Protein AF-C4L5F9-F1 (afdb_monomer)

Sequence (111 aa):
MKRICDCENMKRITIEADVGADPTWCATCRYNIELNEFTISDQLKRDFYEWVSRFGEWIDWDTDALAKGWEIKVEQHNREGDLLSERLQVALVEAYEIEFTPITYDNFTKS

Organism: Exiguobacterium sp. (strain ATCC BAA-1283 / AT1b) (NCBI:txid360911)

Structure (mmCIF, N/CA/C/O backbone):
data_AF-C4L5F9-F1
#
_entry.id   AF-C4L5F9-F1
#
loop_
_atom_site.group_PDB
_atom_site.id
_atom_site.type_symbol
_atom_site.label_atom_id
_atom_site.label_alt_id
_atom_site.label_comp_id
_atom_site.label_asym_id
_atom_site.label_entity_id
_atom_site.label_seq_id
_atom_site.pdbx_PDB_ins_code
_atom_site.Cartn_x
_atom_site.Cartn_y
_atom_site.Cartn_z
_atom_site.occupancy
_atom_site.B_iso_or_equiv
_atom_site.auth_seq_id
_atom_site.auth_comp_id
_atom_site.auth_asym_id
_atom_site.auth_atom_id
_atom_site.pdbx_PDB_model_num
ATOM 1 N N . MET A 1 1 ? -22.662 -0.128 12.144 1.00 53.62 1 MET A N 1
ATOM 2 C CA . MET A 1 1 ? -21.274 -0.182 11.643 1.00 53.62 1 MET A CA 1
ATOM 3 C C . MET A 1 1 ? -21.352 -0.443 10.150 1.00 53.62 1 MET A C 1
ATOM 5 O O . MET A 1 1 ? -22.007 -1.410 9.775 1.00 53.62 1 MET A O 1
ATOM 9 N N . LYS A 1 2 ? -20.819 0.449 9.309 1.00 61.66 2 LYS A N 1
ATOM 10 C CA . LYS A 1 2 ? -20.751 0.208 7.861 1.00 61.66 2 LYS A CA 1
ATOM 11 C C . LYS A 1 2 ? -19.842 -1.005 7.643 1.00 61.66 2 LYS A C 1
ATOM 13 O O . LYS A 1 2 ? -18.770 -1.061 8.239 1.00 61.66 2 LYS A O 1
ATOM 18 N N . ARG A 1 3 ? -20.292 -2.000 6.876 1.00 74.31 3 ARG A N 1
ATOM 19 C CA . ARG A 1 3 ? -19.410 -3.092 6.448 1.00 74.31 3 ARG A CA 1
ATOM 20 C C . ARG A 1 3 ? -18.562 -2.563 5.298 1.00 74.31 3 ARG A C 1
ATOM 22 O O . ARG A 1 3 ? -19.122 -2.153 4.289 1.00 74.31 3 ARG A O 1
ATOM 29 N N . ILE A 1 4 ? -17.246 -2.536 5.495 1.00 85.38 4 ILE A N 1
ATOM 30 C CA . ILE A 1 4 ? -16.267 -2.132 4.476 1.00 85.38 4 ILE A CA 1
ATOM 31 C C . ILE A 1 4 ? -16.089 -3.258 3.442 1.00 85.38 4 ILE A C 1
ATOM 33 O O . ILE A 1 4 ? -15.952 -2.997 2.256 1.00 85.38 4 ILE A O 1
ATOM 37 N N . CYS A 1 5 ? -16.146 -4.514 3.896 1.00 88.81 5 CYS A N 1
ATOM 38 C CA . CYS A 1 5 ? -16.185 -5.717 3.067 1.00 88.81 5 CYS A CA 1
ATOM 39 C C . CYS A 1 5 ? -17.035 -6.811 3.749 1.00 88.81 5 CYS A C 1
ATOM 41 O O . CYS A 1 5 ? -17.546 -6.611 4.855 1.00 88.81 5 CYS A O 1
ATOM 43 N N . ASP A 1 6 ? -17.153 -7.984 3.120 1.00 87.38 6 ASP A N 1
ATOM 44 C CA . ASP A 1 6 ? -17.952 -9.118 3.621 1.00 87.38 6 ASP A CA 1
ATOM 45 C C . ASP A 1 6 ? -17.277 -9.953 4.725 1.00 87.38 6 ASP A C 1
ATOM 47 O O . ASP A 1 6 ? -17.831 -10.952 5.186 1.00 87.38 6 ASP A O 1
ATOM 51 N N . CYS A 1 7 ? -16.091 -9.555 5.191 1.00 89.62 7 CYS A N 1
ATOM 52 C CA . CYS A 1 7 ? -15.415 -10.244 6.287 1.00 89.62 7 CYS A CA 1
ATOM 53 C C . CYS A 1 7 ? -16.041 -9.864 7.637 1.00 89.62 7 CYS A C 1
ATOM 55 O O . CYS A 1 7 ? -16.087 -8.687 7.993 1.00 89.62 7 CYS A O 1
ATOM 57 N N . GLU A 1 8 ? -16.459 -10.856 8.430 1.00 83.00 8 GLU A N 1
ATOM 58 C CA . GLU A 1 8 ? -17.099 -10.620 9.736 1.00 83.00 8 GLU A CA 1
ATOM 59 C C . GLU A 1 8 ? -16.200 -9.874 10.733 1.00 83.00 8 GLU A C 1
ATOM 61 O O . GLU A 1 8 ? -16.696 -9.094 11.540 1.00 83.00 8 GLU A O 1
ATOM 66 N N . ASN A 1 9 ? -14.883 -10.096 10.673 1.00 81.12 9 ASN A N 1
ATOM 67 C CA . ASN A 1 9 ? -13.900 -9.497 11.576 1.00 81.12 9 ASN A CA 1
ATOM 68 C C . ASN A 1 9 ? -12.634 -9.098 10.811 1.00 81.12 9 ASN A C 1
ATOM 70 O O . ASN 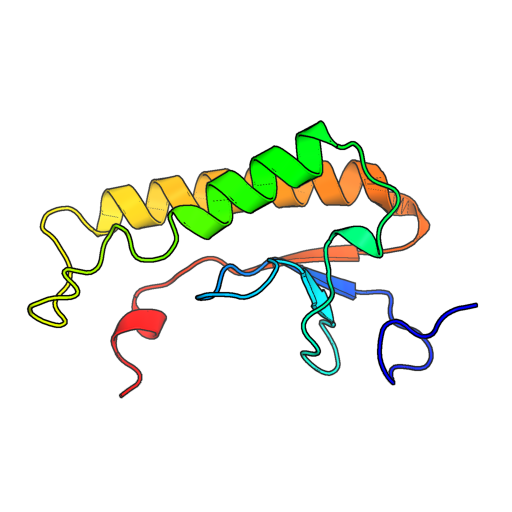A 1 9 ? -11.558 -9.663 11.020 1.00 81.12 9 ASN A O 1
ATOM 74 N N . MET A 1 10 ? -12.761 -8.141 9.891 1.00 88.81 10 MET A N 1
ATOM 75 C CA . MET A 1 10 ? -11.601 -7.587 9.196 1.00 88.81 10 MET A CA 1
ATOM 76 C C . MET A 1 10 ? -10.698 -6.849 10.192 1.00 88.81 10 MET A C 1
ATOM 78 O O . MET A 1 10 ? -11.072 -5.804 10.713 1.00 88.81 10 MET A O 1
ATOM 82 N N . LYS A 1 11 ? -9.512 -7.406 10.447 1.00 93.12 11 LYS A N 1
ATOM 83 C CA . LYS A 1 11 ? -8.480 -6.815 11.319 1.00 93.12 11 LYS A CA 1
ATOM 84 C C . LYS A 1 11 ? -7.143 -6.598 10.624 1.00 93.12 11 LYS A C 1
ATOM 86 O O . LYS A 1 11 ? -6.240 -6.044 11.230 1.00 93.12 11 LYS A O 1
ATOM 91 N N . ARG A 1 12 ? -7.006 -7.063 9.383 1.00 95.81 12 ARG A N 1
ATOM 92 C CA . ARG A 1 12 ? -5.759 -7.002 8.624 1.00 95.81 12 ARG A CA 1
ATOM 93 C C . ARG A 1 12 ? -5.985 -6.296 7.302 1.00 95.81 12 ARG A C 1
ATOM 95 O O . ARG A 1 12 ? -6.934 -6.634 6.585 1.00 95.81 12 ARG A O 1
ATOM 102 N N . ILE A 1 13 ? -5.125 -5.332 7.015 1.00 97.44 13 ILE A N 1
ATOM 103 C CA . ILE A 1 13 ? -5.132 -4.547 5.786 1.00 97.44 13 ILE A CA 1
ATOM 104 C C . ILE A 1 13 ? -3.784 -4.742 5.109 1.00 97.44 13 ILE A C 1
ATOM 106 O O . ILE A 1 13 ? -2.746 -4.519 5.725 1.00 97.44 13 ILE A O 1
ATOM 110 N N . THR A 1 14 ? -3.822 -5.120 3.838 1.00 98.25 14 THR A N 1
ATOM 111 C CA . THR A 1 14 ? -2.645 -5.116 2.977 1.00 98.25 14 THR A CA 1
ATOM 112 C C . THR A 1 14 ? -2.544 -3.761 2.287 1.00 98.25 14 THR A C 1
ATOM 114 O O . THR A 1 14 ? -3.540 -3.269 1.752 1.00 98.25 14 THR A O 1
ATOM 117 N N . ILE A 1 15 ? -1.351 -3.176 2.282 1.00 98.56 15 ILE A N 1
ATOM 118 C CA . ILE A 1 15 ? -1.004 -2.001 1.490 1.00 98.56 15 ILE A CA 1
ATOM 119 C C . ILE A 1 15 ? -0.267 -2.456 0.243 1.00 98.56 15 ILE A C 1
ATOM 121 O O . ILE A 1 15 ? 0.791 -3.075 0.328 1.00 98.56 15 ILE A O 1
ATOM 125 N N . GLU A 1 16 ? -0.852 -2.165 -0.910 1.00 97.81 16 GLU A N 1
ATOM 126 C CA . GLU A 1 16 ? -0.360 -2.584 -2.218 1.00 97.81 16 GLU A CA 1
ATOM 127 C C . GLU A 1 16 ? -0.829 -1.568 -3.258 1.00 97.81 16 GLU A C 1
ATOM 129 O O . GLU A 1 16 ? -2.009 -1.224 -3.301 1.00 97.81 16 GLU A O 1
ATOM 134 N N . ALA A 1 17 ? 0.095 -1.061 -4.070 1.00 96.50 17 ALA A N 1
ATOM 135 C CA . ALA A 1 17 ? -0.251 -0.165 -5.165 1.00 96.50 17 ALA A CA 1
ATOM 136 C C . ALA A 1 17 ? -0.717 -0.973 -6.382 1.00 96.50 17 ALA A C 1
ATOM 138 O O . ALA A 1 17 ? -0.115 -1.991 -6.717 1.00 96.50 17 ALA A O 1
ATOM 139 N N . ASP A 1 18 ? -1.755 -0.479 -7.049 1.00 93.12 18 ASP A N 1
ATOM 140 C CA . ASP A 1 18 ? -2.272 -1.032 -8.297 1.00 93.12 18 ASP A CA 1
ATOM 141 C C . ASP A 1 18 ? -2.848 0.102 -9.159 1.00 93.12 18 ASP A C 1
ATOM 143 O O . ASP A 1 18 ? -3.154 1.198 -8.673 1.00 93.12 18 ASP A O 1
ATOM 147 N N . VAL A 1 19 ? -2.985 -0.145 -10.458 1.00 88.31 19 VAL A N 1
ATOM 148 C CA . VAL A 1 19 ? -3.483 0.830 -11.425 1.00 88.31 19 VAL A CA 1
ATOM 149 C C . VAL A 1 19 ? -4.953 1.137 -11.147 1.00 88.31 19 VAL A C 1
ATOM 151 O O . VAL A 1 19 ? -5.834 0.300 -11.326 1.00 88.31 19 VAL A O 1
ATOM 154 N N . GLY A 1 20 ? -5.231 2.387 -10.770 1.00 87.69 20 GLY A N 1
ATOM 155 C CA . GLY A 1 20 ? -6.598 2.892 -10.612 1.00 87.69 20 GLY A CA 1
ATOM 156 C C . GLY A 1 20 ? -7.323 2.406 -9.355 1.00 87.69 20 GLY A C 1
ATOM 157 O O . GLY A 1 20 ? -8.543 2.547 -9.284 1.00 87.69 20 GLY A O 1
ATOM 158 N N . ALA A 1 21 ? -6.594 1.861 -8.382 1.00 94.12 21 ALA A N 1
ATOM 159 C CA . ALA A 1 21 ? -7.129 1.419 -7.100 1.00 94.12 21 ALA A CA 1
ATOM 160 C C . ALA A 1 21 ? -6.560 2.253 -5.946 1.00 94.12 21 ALA A C 1
ATOM 162 O O . ALA A 1 21 ? -5.442 2.764 -6.025 1.00 94.12 21 ALA A O 1
ATOM 163 N N . ASP A 1 22 ? -7.304 2.345 -4.844 1.00 97.06 22 ASP A N 1
ATOM 164 C CA . ASP A 1 22 ? -6.725 2.820 -3.588 1.00 97.06 22 ASP A CA 1
ATOM 165 C C . ASP A 1 22 ? -5.747 1.766 -3.042 1.00 97.06 22 ASP A C 1
ATOM 167 O O . ASP A 1 22 ? -5.891 0.578 -3.330 1.00 97.06 22 ASP A O 1
ATOM 171 N N . PRO A 1 23 ? -4.746 2.144 -2.233 1.00 97.69 23 PRO A N 1
ATOM 172 C CA . PRO A 1 23 ? -3.694 1.213 -1.844 1.00 97.69 23 PRO A CA 1
ATOM 173 C C . PRO A 1 23 ? -4.116 0.206 -0.773 1.00 97.69 23 PRO A C 1
ATOM 175 O O . PRO A 1 23 ? -3.318 -0.640 -0.386 1.00 97.69 23 PRO A O 1
ATOM 178 N N . THR A 1 24 ? -5.327 0.321 -0.226 1.00 97.81 24 THR A N 1
ATOM 179 C CA . THR A 1 24 ? -5.787 -0.458 0.923 1.00 97.81 24 THR A CA 1
ATOM 180 C C . THR A 1 24 ? -6.631 -1.648 0.497 1.00 97.81 24 THR A C 1
ATOM 182 O O . THR A 1 24 ? -7.673 -1.496 -0.133 1.00 97.81 24 THR A O 1
ATOM 185 N N . TRP A 1 25 ? -6.235 -2.847 0.915 1.00 97.56 25 TRP A N 1
ATOM 186 C CA . TRP A 1 25 ? -6.914 -4.093 0.569 1.00 97.56 25 TRP A CA 1
ATOM 187 C C . TRP A 1 25 ? -7.268 -4.878 1.822 1.00 97.56 25 TRP A C 1
ATOM 189 O O . TRP A 1 25 ? -6.491 -4.954 2.773 1.00 97.56 25 TRP A O 1
ATOM 199 N N . CYS A 1 26 ? -8.425 -5.536 1.823 1.00 96.25 26 CYS A N 1
ATOM 200 C CA . CYS A 1 26 ? -8.704 -6.533 2.849 1.00 96.25 26 CYS A CA 1
ATOM 201 C C . CYS A 1 26 ? -7.732 -7.711 2.689 1.00 96.25 26 CYS A C 1
ATOM 203 O O . CYS A 1 26 ? -7.793 -8.430 1.690 1.00 96.25 26 CYS A O 1
ATOM 205 N N . ALA A 1 27 ? -6.913 -7.984 3.706 1.00 95.56 27 ALA A N 1
ATOM 206 C CA . ALA A 1 27 ? -5.950 -9.090 3.666 1.00 95.56 27 ALA A CA 1
ATOM 207 C C . ALA A 1 27 ? -6.613 -10.485 3.611 1.00 95.56 27 ALA A C 1
ATOM 209 O O . ALA A 1 27 ? -5.944 -11.495 3.419 1.00 95.56 27 ALA A O 1
ATOM 210 N N . THR A 1 28 ? -7.935 -10.571 3.815 1.00 93.88 28 THR A N 1
ATOM 211 C CA . THR A 1 28 ? -8.687 -11.839 3.780 1.00 93.88 28 THR A CA 1
ATOM 212 C C . THR A 1 28 ? -9.380 -12.071 2.440 1.00 93.88 28 THR A C 1
ATOM 214 O O . THR A 1 28 ? -9.176 -13.112 1.826 1.00 93.88 28 THR A O 1
ATOM 217 N N . CYS A 1 29 ? -10.209 -11.127 1.982 1.00 95.00 29 CYS A N 1
ATOM 218 C CA . CYS A 1 29 ? -11.010 -11.302 0.764 1.00 95.00 29 CYS A CA 1
ATOM 219 C C . CYS A 1 29 ? -10.509 -10.502 -0.444 1.00 95.00 29 CYS A C 1
ATOM 221 O O . CYS A 1 29 ? -11.122 -10.590 -1.503 1.00 95.00 29 CYS A O 1
ATOM 223 N N . ARG A 1 30 ? -9.431 -9.718 -0.295 1.00 95.19 30 ARG A N 1
ATOM 224 C CA . ARG A 1 30 ? -8.835 -8.886 -1.356 1.00 95.19 30 ARG A CA 1
ATOM 225 C C . ARG A 1 30 ? -9.765 -7.820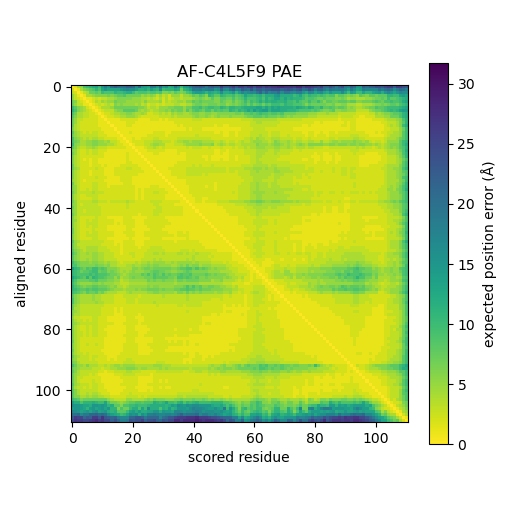 -1.941 1.00 95.19 30 ARG A C 1
ATOM 227 O O . ARG A 1 30 ? -9.501 -7.291 -3.011 1.00 95.19 30 ARG A O 1
ATOM 234 N N . TYR A 1 31 ? -10.827 -7.462 -1.220 1.00 95.62 31 TYR A N 1
ATOM 235 C CA . TYR A 1 31 ? -11.643 -6.302 -1.562 1.00 95.62 31 TYR A CA 1
ATOM 236 C C . TYR A 1 31 ? -10.795 -5.02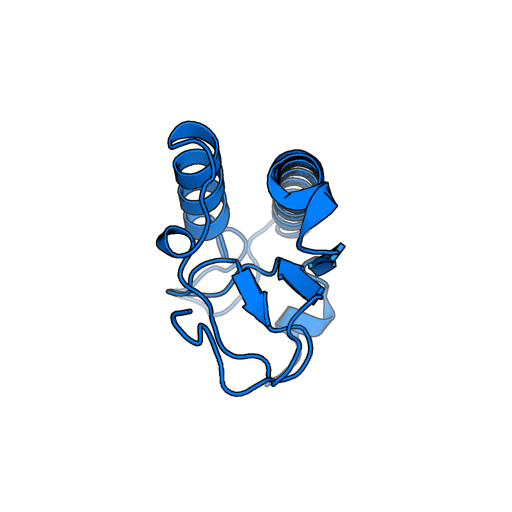5 -1.476 1.00 95.62 31 TYR A C 1
ATOM 238 O O . TYR A 1 31 ? -10.136 -4.814 -0.452 1.00 95.62 31 TYR A O 1
ATOM 246 N N . ASN A 1 32 ? -10.810 -4.207 -2.533 1.00 96.75 32 ASN A N 1
ATO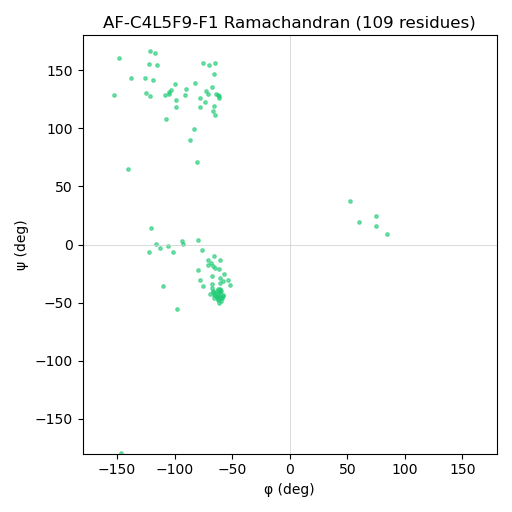M 247 C CA . ASN A 1 32 ? -10.178 -2.890 -2.536 1.00 96.75 32 ASN A CA 1
ATOM 248 C C . ASN A 1 32 ? -11.015 -1.923 -1.696 1.00 96.75 32 ASN A C 1
ATOM 250 O O . ASN A 1 32 ? -12.211 -1.760 -1.924 1.00 96.75 32 ASN A O 1
ATOM 254 N N . ILE A 1 33 ? -10.394 -1.332 -0.689 1.00 95.81 33 ILE A N 1
ATOM 255 C CA . ILE A 1 33 ? -11.031 -0.455 0.284 1.00 95.81 33 ILE A CA 1
ATOM 256 C C . ILE A 1 33 ? -10.627 0.967 -0.061 1.00 95.81 33 ILE A C 1
ATOM 258 O O . ILE A 1 33 ? -9.441 1.238 -0.212 1.00 95.81 33 ILE A O 1
ATOM 262 N N . GLU A 1 34 ? -11.589 1.880 -0.124 1.00 95.81 34 GLU A N 1
ATOM 263 C CA . GLU A 1 34 ? -11.275 3.296 -0.290 1.00 95.81 34 GLU A CA 1
ATOM 264 C C . GLU A 1 34 ? -10.581 3.842 0.971 1.00 95.81 34 GLU A C 1
ATOM 266 O O . GLU A 1 34 ? -11.051 3.641 2.095 1.00 95.81 34 GLU A O 1
ATOM 271 N N . LEU A 1 35 ? -9.510 4.619 0.809 1.00 94.88 35 LEU A N 1
ATOM 272 C CA . LEU A 1 35 ? -8.795 5.298 1.894 1.00 94.88 35 LEU A CA 1
ATOM 273 C C . LEU A 1 35 ? -9.712 6.212 2.714 1.00 94.88 35 LEU A C 1
ATOM 275 O O . LEU A 1 35 ? -9.448 6.496 3.886 1.00 94.88 35 LEU A O 1
ATOM 279 N N . ASN A 1 36 ? -10.804 6.682 2.109 1.00 94.69 36 ASN A N 1
ATOM 280 C CA . ASN A 1 36 ? -11.809 7.508 2.768 1.00 94.69 36 ASN A CA 1
ATOM 281 C C . ASN A 1 36 ? -12.669 6.758 3.792 1.00 94.69 36 ASN A C 1
ATOM 283 O O . ASN A 1 36 ? -13.302 7.417 4.617 1.00 94.69 36 ASN A O 1
ATOM 287 N N . GLU A 1 37 ? -12.644 5.424 3.807 1.00 94.31 37 GLU A N 1
ATOM 288 C CA . GLU A 1 37 ? -13.268 4.627 4.868 1.00 94.31 37 GLU A CA 1
ATOM 289 C C . GLU A 1 37 ? -12.506 4.728 6.202 1.00 94.31 37 GLU A C 1
ATOM 291 O O . GLU A 1 37 ? -13.067 4.417 7.255 1.00 94.31 37 GLU A O 1
ATOM 296 N N . PHE A 1 38 ? -11.246 5.184 6.185 1.00 93.62 38 PHE A N 1
ATOM 297 C CA . PHE A 1 38 ? -10.413 5.313 7.379 1.00 93.62 38 PHE A CA 1
ATOM 298 C C . PHE A 1 38 ? -10.368 6.748 7.916 1.00 93.62 38 PHE A C 1
ATOM 300 O O . PHE A 1 38 ? -10.183 7.728 7.186 1.00 93.62 38 PHE A O 1
ATOM 307 N N . THR A 1 39 ? -10.447 6.865 9.243 1.00 93.56 39 THR A N 1
ATOM 308 C CA . THR A 1 39 ? -10.256 8.126 9.972 1.00 93.56 39 THR A CA 1
ATOM 309 C C . THR A 1 39 ? -8.762 8.424 10.130 1.00 93.56 39 THR A C 1
ATOM 311 O O . THR A 1 39 ? -8.200 8.315 11.216 1.00 93.56 39 THR A O 1
ATOM 314 N N . ILE A 1 40 ? -8.109 8.781 9.025 1.00 96.56 40 ILE A N 1
ATOM 315 C CA . ILE A 1 40 ? -6.702 9.201 8.971 1.00 96.56 40 ILE A CA 1
ATOM 316 C C . ILE A 1 40 ? -6.584 10.652 8.495 1.00 96.56 40 ILE A C 1
ATOM 318 O O . ILE A 1 40 ? -7.538 11.217 7.959 1.00 96.56 40 ILE A O 1
ATOM 322 N N . SER A 1 41 ? -5.418 11.272 8.695 1.00 98.00 41 SER A N 1
ATOM 323 C CA . SER A 1 41 ? -5.208 12.670 8.308 1.00 98.00 41 SER A CA 1
ATOM 324 C C . SER A 1 41 ? -5.262 12.862 6.789 1.00 98.00 41 SER A C 1
ATOM 326 O O . SER A 1 41 ? -4.791 12.019 6.024 1.00 98.00 41 SER A O 1
ATOM 328 N N . ASP A 1 42 ? -5.761 14.018 6.345 1.00 98.06 42 ASP A N 1
ATOM 329 C CA . ASP A 1 42 ? -5.805 14.351 4.915 1.00 98.06 42 ASP A CA 1
ATOM 330 C C . ASP A 1 42 ? -4.413 14.380 4.278 1.00 98.06 42 ASP A C 1
ATOM 332 O O . ASP A 1 42 ? -4.272 14.113 3.088 1.00 98.06 42 ASP A O 1
ATOM 336 N N . GLN A 1 43 ? -3.375 14.696 5.061 1.00 98.50 43 GLN A N 1
ATOM 337 C CA . GLN A 1 43 ? -2.000 14.631 4.576 1.00 98.50 43 GLN A CA 1
ATOM 338 C C . GLN A 1 43 ? -1.591 13.191 4.271 1.00 98.50 43 GLN A C 1
ATOM 340 O O . GLN A 1 43 ? -1.066 12.944 3.196 1.00 98.50 43 GLN A O 1
ATOM 345 N N . LEU A 1 44 ? -1.875 12.236 5.166 1.00 98.50 44 LEU A N 1
ATOM 346 C CA . LEU A 1 44 ? -1.543 10.833 4.915 1.00 98.50 44 LEU A CA 1
ATOM 347 C C . LEU A 1 44 ? -2.296 10.292 3.691 1.00 98.50 44 LEU A C 1
ATOM 349 O O . LEU A 1 44 ? -1.705 9.578 2.890 1.00 98.50 44 LEU A O 1
ATOM 353 N N . LYS A 1 45 ? -3.565 10.684 3.500 1.00 98.44 45 LYS A N 1
ATOM 354 C CA . LYS A 1 45 ? -4.327 10.342 2.286 1.00 98.44 45 LYS A CA 1
ATOM 355 C C . LYS A 1 45 ? -3.660 10.877 1.020 1.00 98.44 45 LYS A C 1
ATOM 357 O O . LYS A 1 45 ? -3.489 10.127 0.068 1.00 98.44 45 LYS A O 1
ATOM 362 N N . ARG A 1 46 ? -3.268 12.158 1.012 1.00 98.38 46 ARG A N 1
ATOM 363 C CA . ARG A 1 46 ? -2.560 12.768 -0.127 1.00 98.38 46 ARG A CA 1
ATOM 364 C C . ARG A 1 46 ? -1.254 12.051 -0.436 1.00 98.38 46 ARG A C 1
ATOM 366 O O . ARG A 1 46 ? -1.030 11.731 -1.595 1.00 98.38 46 ARG A O 1
ATOM 373 N N . ASP A 1 47 ? -0.453 11.753 0.583 1.00 98.62 47 ASP A N 1
ATOM 374 C CA . ASP A 1 47 ? 0.826 11.065 0.395 1.00 98.62 47 ASP A CA 1
ATOM 375 C C . ASP A 1 47 ? 0.621 9.677 -0.238 1.00 98.62 47 ASP A C 1
ATOM 377 O O . ASP A 1 47 ? 1.343 9.302 -1.157 1.00 98.62 47 ASP A O 1
ATOM 381 N N . PHE A 1 48 ? -0.411 8.938 0.192 1.00 98.56 48 PHE A N 1
ATOM 382 C CA . PHE A 1 48 ? -0.786 7.681 -0.455 1.00 98.56 48 PHE A CA 1
ATOM 383 C C . PHE A 1 48 ? -1.222 7.878 -1.908 1.00 98.56 48 PHE A C 1
ATOM 385 O O . PHE A 1 48 ? -0.735 7.158 -2.775 1.00 98.56 48 PHE A O 1
ATOM 392 N N . TYR A 1 49 ? -2.102 8.83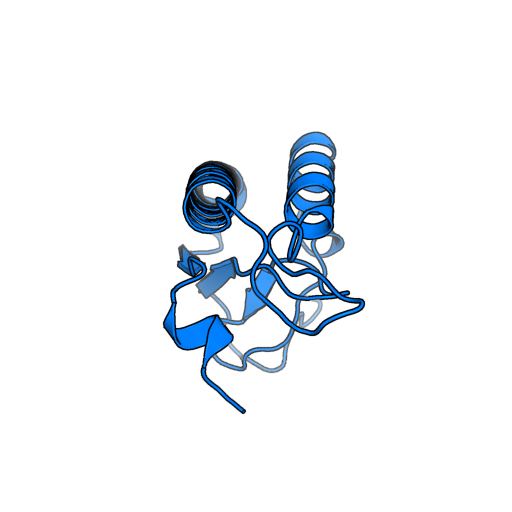7 -2.205 1.00 97.69 49 TYR A N 1
ATOM 393 C CA . TYR A 1 49 ? -2.535 9.078 -3.586 1.00 97.69 49 TYR A CA 1
ATOM 394 C C . TYR A 1 49 ? -1.366 9.471 -4.495 1.00 97.69 49 TYR A C 1
ATOM 396 O O . TYR A 1 49 ? -1.271 8.985 -5.620 1.00 97.69 49 TYR A O 1
ATOM 404 N N . GLU A 1 50 ? -0.445 10.302 -4.006 1.00 97.81 50 GLU A N 1
ATOM 405 C CA . GLU A 1 50 ? 0.779 10.649 -4.727 1.00 97.81 50 GLU A CA 1
ATOM 406 C C . GLU A 1 50 ? 1.653 9.412 -4.967 1.00 97.81 50 GLU A C 1
ATOM 408 O O . GLU A 1 50 ? 2.116 9.203 -6.087 1.00 97.81 50 GLU A O 1
ATOM 413 N N . TRP A 1 51 ? 1.841 8.557 -3.961 1.00 98.25 51 TRP A N 1
ATOM 414 C CA . TRP A 1 51 ? 2.598 7.311 -4.092 1.00 98.25 51 TRP A CA 1
ATOM 415 C C . TRP A 1 51 ? 1.983 6.326 -5.101 1.00 98.25 51 TRP A C 1
ATOM 417 O O . TRP A 1 51 ? 2.691 5.824 -5.978 1.00 98.25 51 TRP A O 1
ATOM 427 N N . VAL A 1 52 ? 0.667 6.089 -5.046 1.00 97.19 52 VAL A N 1
ATOM 428 C CA . VAL A 1 52 ? -0.025 5.199 -5.999 1.00 97.19 52 VAL A CA 1
ATOM 429 C C . VAL A 1 52 ? -0.030 5.790 -7.410 1.00 97.19 52 VAL A C 1
ATOM 431 O O . VAL A 1 52 ? 0.129 5.050 -8.375 1.00 97.19 52 VAL A O 1
ATOM 434 N N . SER A 1 53 ? -0.115 7.118 -7.562 1.00 95.25 53 SER A N 1
ATOM 435 C CA . SER A 1 53 ? -0.069 7.768 -8.884 1.00 95.25 53 SER A CA 1
ATOM 436 C C . SER A 1 53 ? 1.233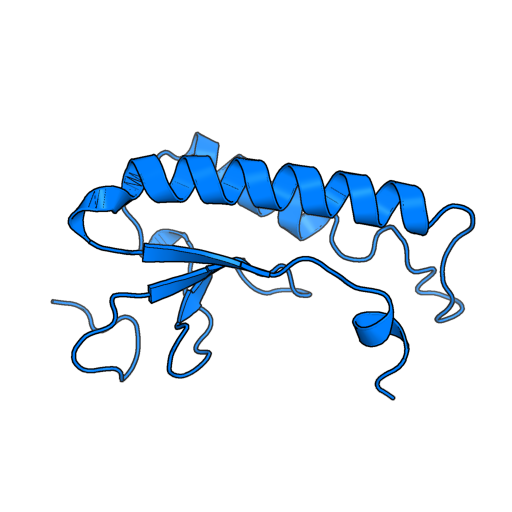 7.526 -9.655 1.00 95.25 53 SER A C 1
ATOM 438 O O . SER A 1 53 ? 1.253 7.660 -10.876 1.00 95.25 53 SER A O 1
ATOM 440 N N . ARG A 1 54 ? 2.309 7.155 -8.948 1.00 94.56 54 ARG A N 1
ATOM 441 C CA . ARG A 1 54 ? 3.613 6.818 -9.533 1.00 94.56 54 ARG A CA 1
ATOM 442 C C . ARG A 1 54 ? 3.783 5.323 -9.804 1.00 94.56 54 ARG A C 1
ATOM 444 O O . ARG A 1 54 ? 4.855 4.887 -10.230 1.00 94.56 54 ARG A O 1
ATOM 451 N N . PHE A 1 55 ? 2.754 4.517 -9.547 1.00 93.69 55 PHE A N 1
ATOM 452 C CA . PHE A 1 55 ? 2.788 3.098 -9.866 1.00 93.69 55 PHE A CA 1
ATOM 453 C C . PHE A 1 55 ? 2.953 2.902 -11.377 1.00 93.69 55 PHE A C 1
ATOM 455 O O . PHE A 1 55 ? 2.215 3.471 -12.180 1.00 93.69 55 PHE A O 1
ATOM 462 N N . GLY A 1 56 ? 3.949 2.106 -11.768 1.00 91.25 56 GLY A N 1
ATOM 463 C CA . GLY A 1 56 ? 4.247 1.842 -13.173 1.00 91.25 56 GLY A CA 1
ATOM 464 C C . GLY A 1 56 ? 5.133 2.886 -13.859 1.00 91.25 56 GLY A C 1
ATOM 465 O O . GLY A 1 56 ? 5.357 2.771 -15.057 1.00 91.25 56 GLY A O 1
ATOM 466 N N . GLU A 1 57 ? 5.724 3.856 -13.148 1.00 92.19 57 GLU A N 1
ATOM 467 C CA . GLU A 1 57 ? 6.728 4.781 -13.726 1.00 92.19 57 GLU A CA 1
ATOM 468 C C . GLU A 1 57 ? 7.989 4.082 -14.275 1.00 92.19 57 GLU A C 1
ATOM 470 O O . GLU A 1 57 ? 8.836 4.689 -14.944 1.00 92.19 57 GLU A O 1
ATOM 475 N N . TRP A 1 58 ? 8.161 2.814 -13.928 1.00 93.38 58 TRP A N 1
ATOM 476 C CA . TRP A 1 58 ? 9.216 1.935 -14.407 1.00 93.38 58 TRP A CA 1
ATOM 477 C C . TRP A 1 58 ? 8.810 1.105 -15.633 1.00 93.38 58 TRP A C 1
ATOM 479 O O . TRP A 1 58 ? 9.632 0.336 -16.126 1.00 93.38 58 TRP A O 1
ATOM 489 N N . ILE A 1 59 ? 7.583 1.270 -16.129 1.00 90.94 59 ILE A N 1
ATOM 490 C CA . ILE A 1 59 ? 7.061 0.637 -17.341 1.00 90.94 59 ILE A CA 1
ATOM 491 C C . ILE A 1 59 ? 7.012 1.696 -18.445 1.00 90.94 59 ILE A C 1
ATOM 493 O O . ILE A 1 59 ? 6.499 2.800 -18.257 1.00 90.94 59 ILE A O 1
ATOM 497 N N . ASP A 1 60 ? 7.570 1.365 -19.602 1.00 89.44 60 ASP A N 1
ATOM 498 C CA . ASP A 1 60 ? 7.308 2.066 -20.850 1.00 89.44 60 ASP A CA 1
ATOM 499 C C . ASP A 1 60 ? 6.010 1.512 -21.445 1.00 89.44 60 ASP A C 1
ATOM 501 O O . ASP A 1 60 ? 5.986 0.441 -22.050 1.00 89.44 60 ASP A O 1
ATOM 505 N N . TRP A 1 61 ? 4.918 2.243 -21.235 1.00 84.38 61 TRP A N 1
ATOM 506 C CA . TRP A 1 61 ? 3.576 1.839 -21.652 1.00 84.38 61 TRP A CA 1
ATOM 507 C C . TRP A 1 61 ? 3.385 1.790 -23.174 1.00 84.38 61 TRP A C 1
ATOM 509 O O . TRP A 1 61 ? 2.458 1.128 -23.634 1.00 84.38 61 TRP A O 1
ATOM 519 N N . ASP A 1 62 ? 4.248 2.444 -23.962 1.00 88.75 62 ASP A N 1
ATOM 520 C CA . ASP A 1 62 ? 4.178 2.380 -25.427 1.00 88.75 62 ASP A CA 1
ATOM 521 C C . ASP A 1 62 ? 4.770 1.067 -25.961 1.00 88.75 62 ASP A C 1
ATOM 523 O O . ASP A 1 62 ? 4.356 0.573 -27.014 1.00 88.75 62 ASP A O 1
ATOM 527 N N . THR A 1 63 ? 5.755 0.507 -25.250 1.00 89.62 63 THR A N 1
ATOM 528 C CA . THR A 1 63 ? 6.500 -0.688 -25.676 1.00 89.62 63 THR A CA 1
ATOM 529 C C . THR A 1 63 ? 6.258 -1.922 -24.810 1.00 89.62 63 THR A C 1
ATOM 531 O O . THR A 1 63 ? 6.772 -2.990 -25.143 1.00 89.62 63 THR A O 1
ATOM 534 N N . ASP A 1 64 ? 5.470 -1.788 -23.739 1.00 86.12 64 ASP A N 1
ATOM 535 C CA . ASP A 1 64 ? 5.212 -2.825 -22.731 1.00 86.12 64 ASP A CA 1
ATOM 536 C C . ASP A 1 64 ? 6.514 -3.423 -22.161 1.00 86.12 64 ASP A C 1
ATOM 538 O O . ASP A 1 64 ? 6.654 -4.625 -21.932 1.00 86.12 64 ASP A O 1
ATOM 542 N N . ALA A 1 65 ? 7.525 -2.566 -21.986 1.00 89.25 65 ALA A N 1
ATOM 543 C CA . ALA A 1 65 ? 8.858 -2.949 -21.539 1.00 89.25 65 ALA A CA 1
ATOM 544 C C . ALA A 1 65 ? 9.255 -2.208 -20.261 1.00 89.25 65 ALA A C 1
ATOM 546 O O . ALA A 1 65 ? 8.796 -1.103 -19.978 1.00 89.25 65 ALA A O 1
ATOM 547 N N . LEU A 1 66 ? 10.173 -2.790 -19.489 1.00 91.00 66 LEU A N 1
ATOM 548 C CA . LEU A 1 66 ? 10.758 -2.095 -18.347 1.00 91.00 66 LEU A CA 1
ATOM 549 C C . LEU A 1 66 ? 11.687 -0.972 -18.823 1.00 91.00 66 LEU A C 1
ATOM 551 O O . LEU A 1 66 ? 12.589 -1.179 -19.641 1.00 91.00 66 LEU A O 1
ATOM 555 N N . ALA A 1 67 ? 11.489 0.222 -18.272 1.00 89.31 67 ALA A N 1
ATOM 556 C CA . ALA A 1 67 ? 12.320 1.379 -18.553 1.00 89.31 67 ALA A CA 1
ATOM 557 C C . ALA A 1 67 ? 13.759 1.168 -18.049 1.00 89.31 67 ALA A C 1
ATOM 559 O O . ALA A 1 67 ? 14.036 0.417 -17.112 1.00 89.31 67 ALA A O 1
ATOM 560 N N . LYS A 1 68 ? 14.719 1.884 -18.637 1.00 88.88 68 LYS A N 1
ATOM 561 C CA . LYS A 1 68 ? 16.109 1.839 -18.167 1.00 88.88 68 LYS A CA 1
ATOM 562 C C . LYS A 1 68 ? 16.204 2.328 -16.713 1.00 88.88 68 LYS A C 1
ATOM 564 O O . LYS A 1 68 ? 15.804 3.451 -16.419 1.00 88.88 68 LYS A O 1
ATOM 569 N N . GLY A 1 69 ? 16.804 1.517 -15.838 1.00 90.31 69 GLY A N 1
ATOM 570 C CA . GLY A 1 69 ? 16.924 1.822 -14.407 1.00 90.31 69 GLY A CA 1
ATOM 571 C C . GLY A 1 69 ? 15.617 1.636 -13.630 1.00 90.31 69 GLY A C 1
ATOM 572 O O . GLY A 1 69 ? 15.430 2.283 -12.598 1.00 90.31 69 GLY A O 1
ATOM 573 N N . TRP A 1 70 ? 14.711 0.794 -14.138 1.00 93.12 70 TRP A N 1
ATOM 574 C CA . TRP A 1 70 ? 13.456 0.424 -13.485 1.00 93.12 70 TRP A CA 1
ATOM 575 C C . TRP A 1 70 ? 13.669 -0.052 -12.043 1.00 93.12 70 TRP A C 1
ATOM 577 O O . TRP A 1 70 ? 12.862 0.274 -11.178 1.00 93.12 70 TRP A O 1
ATOM 587 N N . GLU A 1 71 ? 14.776 -0.745 -11.766 1.00 94.12 71 GLU A N 1
ATOM 588 C CA . GLU A 1 71 ? 15.101 -1.311 -10.456 1.00 94.12 71 GLU A CA 1
ATOM 589 C C . GLU A 1 71 ? 15.141 -0.229 -9.375 1.00 94.12 71 GLU A C 1
ATOM 591 O O . GLU A 1 71 ? 14.557 -0.392 -8.309 1.00 94.12 71 GLU A O 1
ATOM 596 N N . ILE A 1 72 ? 15.780 0.905 -9.679 1.00 95.06 72 ILE A N 1
ATOM 597 C CA . ILE A 1 72 ? 15.929 2.031 -8.748 1.00 95.06 72 ILE A CA 1
ATOM 598 C C . ILE A 1 72 ? 14.565 2.670 -8.471 1.00 95.06 72 ILE A C 1
ATOM 600 O O . ILE A 1 72 ? 14.264 3.026 -7.334 1.00 95.06 72 ILE A O 1
ATOM 604 N N . LYS A 1 73 ? 13.725 2.803 -9.505 1.00 94.56 73 LYS A N 1
ATOM 605 C CA . LYS A 1 73 ? 12.372 3.354 -9.355 1.00 94.56 73 LYS A CA 1
ATOM 606 C C . LYS A 1 73 ? 11.489 2.443 -8.505 1.00 94.56 73 LYS A C 1
ATOM 608 O O . LYS A 1 73 ? 10.790 2.937 -7.627 1.00 94.56 73 LYS A O 1
ATOM 613 N N . VAL A 1 74 ? 11.557 1.131 -8.736 1.00 96.06 74 VAL A N 1
ATOM 614 C CA . VAL A 1 74 ? 10.842 0.127 -7.937 1.00 96.06 74 VAL A CA 1
ATOM 615 C C . VAL A 1 74 ? 11.334 0.135 -6.491 1.00 96.06 74 VAL A C 1
ATOM 617 O O . VAL A 1 74 ? 10.520 0.158 -5.574 1.00 96.06 74 VAL A O 1
ATOM 620 N N . GLU A 1 75 ? 12.648 0.178 -6.261 1.00 96.50 75 GLU A N 1
ATOM 621 C CA . GLU A 1 75 ? 13.219 0.255 -4.911 1.00 96.50 75 GLU A CA 1
ATOM 622 C C . GLU A 1 75 ? 12.741 1.511 -4.169 1.00 96.50 75 GLU A C 1
ATOM 624 O O . GLU A 1 75 ? 12.313 1.431 -3.016 1.00 96.50 75 GLU A O 1
ATOM 629 N N . GLN A 1 76 ? 12.7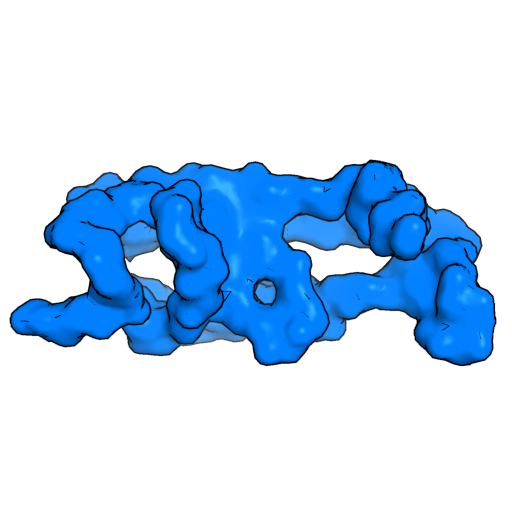66 2.668 -4.835 1.00 96.94 76 GLN A N 1
ATOM 630 C CA . GLN A 1 76 ? 12.314 3.925 -4.249 1.00 96.94 76 GLN A CA 1
ATOM 631 C C . GLN A 1 76 ? 10.811 3.903 -3.939 1.00 96.94 76 GLN A C 1
ATOM 633 O O . GLN A 1 76 ? 10.412 4.319 -2.851 1.00 96.94 76 GLN A O 1
ATOM 638 N N . HIS A 1 77 ? 9.996 3.385 -4.862 1.00 97.62 77 HIS A N 1
ATOM 639 C CA . HIS A 1 77 ? 8.553 3.233 -4.674 1.00 97.62 77 HIS A CA 1
ATOM 640 C C . HIS A 1 77 ? 8.236 2.293 -3.507 1.00 97.62 77 HIS A C 1
ATOM 642 O O . HIS A 1 77 ? 7.453 2.651 -2.630 1.00 97.62 77 HIS A O 1
ATOM 648 N N . ASN A 1 78 ? 8.916 1.147 -3.422 1.00 98.25 78 ASN A N 1
ATOM 649 C CA . ASN A 1 78 ? 8.749 0.196 -2.324 1.00 98.25 78 ASN A CA 1
ATOM 650 C C . ASN A 1 78 ? 9.126 0.803 -0.972 1.00 98.25 78 ASN A C 1
ATOM 652 O O . ASN A 1 78 ? 8.383 0.659 -0.006 1.00 98.25 78 ASN A O 1
ATOM 656 N N . ARG A 1 79 ? 10.260 1.508 -0.899 1.00 98.38 79 ARG A N 1
ATOM 657 C CA . ARG A 1 79 ? 10.705 2.157 0.339 1.00 98.38 79 ARG A CA 1
ATOM 658 C C . ARG A 1 79 ? 9.703 3.199 0.829 1.00 98.38 79 ARG A C 1
ATOM 660 O O . ARG A 1 79 ? 9.492 3.336 2.028 1.00 98.38 79 ARG A O 1
ATOM 667 N N . GLU A 1 80 ? 9.110 3.955 -0.084 1.00 98.50 80 GLU A N 1
ATOM 668 C CA . GLU A 1 80 ? 8.080 4.926 0.270 1.00 98.50 80 GLU A CA 1
ATOM 669 C C . GLU A 1 80 ? 6.782 4.254 0.729 1.00 98.50 80 GLU A C 1
ATOM 671 O O . GLU A 1 80 ? 6.216 4.666 1.740 1.00 98.50 80 GLU A O 1
ATOM 676 N N . GLY A 1 81 ? 6.347 3.195 0.039 1.00 98.56 81 GLY A N 1
ATOM 677 C CA . GLY A 1 81 ? 5.173 2.410 0.422 1.00 98.56 81 GLY A CA 1
ATOM 678 C C . GLY A 1 81 ? 5.304 1.793 1.813 1.00 98.56 81 GLY A C 1
ATOM 679 O O . GLY A 1 81 ? 4.362 1.850 2.604 1.00 98.56 81 GLY A O 1
ATOM 680 N N . ASP A 1 82 ? 6.492 1.292 2.149 1.00 98.69 82 ASP A N 1
ATOM 681 C CA . ASP A 1 82 ? 6.815 0.760 3.474 1.00 98.69 82 ASP A CA 1
ATOM 682 C C . ASP A 1 82 ? 6.690 1.847 4.559 1.00 98.69 82 ASP A C 1
ATOM 684 O O . ASP A 1 82 ? 5.924 1.704 5.513 1.00 98.69 82 ASP A O 1
ATOM 688 N N . LEU A 1 83 ? 7.311 3.015 4.347 1.00 98.75 83 LEU A N 1
ATOM 689 C CA . LEU A 1 83 ? 7.213 4.160 5.266 1.00 98.75 83 LEU A CA 1
ATOM 690 C C . LEU A 1 83 ? 5.771 4.669 5.437 1.00 98.75 83 LEU A C 1
ATOM 692 O O . LEU A 1 83 ? 5.364 5.069 6.532 1.00 98.75 83 LEU A O 1
ATOM 696 N N . LEU A 1 84 ? 4.978 4.691 4.364 1.00 98.75 84 LEU A N 1
ATOM 697 C CA . LEU A 1 84 ? 3.564 5.062 4.435 1.00 98.75 84 LEU A CA 1
ATOM 698 C C . LEU A 1 84 ? 2.742 4.020 5.201 1.00 98.75 84 LEU A C 1
ATOM 700 O O . LEU A 1 84 ? 1.862 4.392 5.982 1.00 98.75 84 LEU A O 1
ATOM 704 N N . SER A 1 85 ? 3.063 2.737 5.036 1.00 98.56 85 SER A N 1
ATOM 705 C CA . SER A 1 85 ? 2.426 1.632 5.756 1.00 98.56 85 SER A CA 1
ATOM 706 C C . SER A 1 85 ? 2.704 1.705 7.258 1.00 98.56 85 SER A C 1
ATOM 708 O O . SER A 1 85 ? 1.775 1.576 8.053 1.00 98.56 85 SER A O 1
ATOM 710 N N . GLU A 1 86 ? 3.934 2.032 7.666 1.00 98.62 86 GLU A N 1
ATOM 711 C CA . GLU A 1 86 ? 4.277 2.282 9.073 1.00 98.62 86 GLU A CA 1
ATOM 712 C C . GLU A 1 86 ? 3.472 3.454 9.661 1.00 98.62 86 GLU A C 1
ATOM 714 O O . GLU A 1 86 ? 2.919 3.367 10.762 1.00 98.62 86 GLU A O 1
ATOM 719 N N . ARG A 1 87 ? 3.345 4.558 8.913 1.00 98.50 87 ARG A N 1
ATOM 720 C CA . ARG A 1 87 ? 2.546 5.722 9.336 1.00 98.50 87 ARG A CA 1
ATOM 721 C C . ARG A 1 87 ? 1.066 5.376 9.479 1.00 98.50 87 ARG A C 1
ATOM 723 O O . ARG A 1 87 ? 0.417 5.842 10.419 1.00 98.50 87 ARG A O 1
ATOM 730 N N . LEU A 1 88 ? 0.533 4.564 8.569 1.00 98.19 88 LEU A N 1
ATOM 731 C CA . LEU A 1 88 ? -0.839 4.074 8.642 1.00 98.19 88 LEU A CA 1
ATOM 732 C C . LEU A 1 88 ? -1.039 3.138 9.837 1.00 98.19 88 LEU A C 1
ATOM 734 O O . LEU A 1 88 ? -2.036 3.272 10.546 1.00 98.19 88 LEU A O 1
ATOM 738 N N . GLN A 1 89 ? -0.074 2.255 10.107 1.00 98.00 89 GLN A N 1
ATOM 739 C CA . GLN A 1 89 ? -0.095 1.376 11.272 1.00 98.00 89 GLN A CA 1
ATOM 740 C C . GLN A 1 89 ? -0.178 2.177 12.569 1.00 98.00 89 GLN A C 1
ATOM 742 O O . GLN A 1 89 ? -0.980 1.835 13.433 1.00 98.00 89 GLN A O 1
ATOM 747 N N . VAL A 1 90 ? 0.588 3.263 12.702 1.00 97.88 90 VAL A N 1
ATOM 748 C CA . VAL A 1 90 ? 0.500 4.159 13.867 1.00 97.88 90 VAL A CA 1
ATOM 749 C C . VAL A 1 90 ? -0.883 4.809 13.965 1.00 97.88 90 VAL A C 1
ATOM 751 O O . VAL A 1 90 ? -1.452 4.873 15.053 1.00 97.88 90 VAL A O 1
ATOM 754 N N . ALA A 1 91 ? -1.444 5.270 12.844 1.00 97.44 91 ALA A N 1
ATOM 755 C CA . ALA A 1 91 ? -2.744 5.938 12.826 1.00 97.44 91 ALA A CA 1
ATOM 756 C C . ALA A 1 91 ? -3.921 5.003 13.166 1.00 97.44 91 ALA A C 1
ATOM 758 O O . ALA A 1 91 ? -4.945 5.471 13.661 1.00 97.44 91 ALA A O 1
ATOM 759 N N . LEU A 1 92 ? -3.785 3.701 12.900 1.00 95.50 92 LEU A N 1
ATOM 760 C CA . LEU A 1 92 ? -4.861 2.710 13.002 1.00 95.50 92 LEU A CA 1
ATOM 761 C C . LEU A 1 92 ? -4.576 1.566 13.991 1.00 95.50 92 LEU A C 1
ATOM 763 O O . LEU A 1 92 ? -5.292 0.562 13.985 1.00 95.50 92 LEU A O 1
ATOM 767 N N . VAL A 1 93 ? -3.567 1.721 14.854 1.00 93.31 93 VAL A N 1
ATOM 768 C CA . VAL A 1 93 ? -2.990 0.649 15.689 1.00 93.31 93 VAL A CA 1
ATOM 769 C C . VAL A 1 93 ? -3.998 -0.121 16.546 1.00 93.31 93 VAL A C 1
ATOM 771 O O . VAL A 1 93 ? -3.813 -1.307 16.801 1.00 93.31 93 VAL A O 1
ATOM 774 N N . GLU A 1 94 ? -5.084 0.518 16.979 1.00 92.56 94 GLU A N 1
ATOM 775 C CA . GLU A 1 94 ? -6.094 -0.127 17.827 1.00 92.56 94 GLU A CA 1
ATOM 776 C C . GLU A 1 94 ? -7.075 -1.015 17.045 1.00 92.56 94 GLU A C 1
ATOM 778 O O . GLU A 1 94 ? -7.712 -1.896 17.627 1.00 92.56 94 GLU A O 1
ATOM 783 N N . ALA A 1 95 ? -7.224 -0.779 15.739 1.00 92.69 95 ALA A N 1
ATOM 784 C CA . ALA A 1 95 ? -8.252 -1.406 14.913 1.00 92.69 95 ALA A CA 1
ATOM 785 C C . ALA A 1 95 ? -7.683 -2.417 13.912 1.00 92.69 95 ALA A C 1
ATOM 787 O O . ALA A 1 95 ? -8.332 -3.433 13.646 1.00 92.69 95 ALA A O 1
ATOM 788 N N . TYR A 1 96 ? -6.494 -2.146 13.368 1.00 95.25 96 TYR A N 1
ATOM 789 C CA . TYR A 1 96 ? -5.940 -2.909 12.257 1.00 95.25 96 TYR A CA 1
ATOM 790 C C . TYR A 1 96 ? -4.447 -3.204 12.423 1.00 95.25 96 TYR A C 1
ATOM 792 O O . TYR A 1 96 ? -3.663 -2.370 12.875 1.00 95.25 96 TYR A O 1
ATOM 800 N N . GLU A 1 97 ? -4.069 -4.398 11.987 1.00 97.12 97 GLU A N 1
ATOM 801 C CA . GLU A 1 97 ? -2.704 -4.774 11.638 1.00 97.12 97 GLU A CA 1
ATOM 802 C C . GLU A 1 97 ? -2.498 -4.483 10.145 1.00 97.12 97 GLU A C 1
ATOM 804 O O . GLU A 1 97 ? -3.322 -4.857 9.302 1.00 97.12 97 GLU A O 1
ATOM 809 N N . ILE A 1 98 ? -1.425 -3.765 9.835 1.00 98.12 98 ILE A N 1
ATOM 810 C CA . ILE A 1 98 ? -1.078 -3.308 8.494 1.00 98.12 98 ILE A CA 1
ATOM 811 C C . ILE A 1 98 ? 0.125 -4.111 8.007 1.00 98.12 98 ILE A C 1
ATOM 813 O O . ILE A 1 98 ? 1.148 -4.184 8.684 1.00 98.12 98 ILE A O 1
ATOM 817 N N . GLU A 1 99 ? 0.011 -4.682 6.814 1.00 97.50 99 GLU A N 1
ATOM 818 C CA . GLU A 1 99 ? 1.109 -5.352 6.116 1.00 97.50 99 GLU A CA 1
ATOM 819 C C . GLU A 1 99 ? 1.379 -4.647 4.783 1.00 97.50 99 GLU A C 1
ATOM 821 O O . GLU A 1 99 ? 0.447 -4.213 4.107 1.00 97.50 99 GLU A O 1
ATOM 826 N N . PHE A 1 100 ? 2.647 -4.528 4.394 1.00 98.44 100 PHE A N 1
ATOM 827 C CA . PHE A 1 100 ? 3.043 -3.934 3.118 1.00 98.44 100 PHE A CA 1
ATOM 828 C C . PHE A 1 100 ? 3.427 -5.023 2.113 1.00 98.44 100 PHE A C 1
ATOM 830 O O . PHE A 1 100 ? 4.191 -5.933 2.438 1.00 98.44 100 PHE A O 1
ATOM 837 N N . THR A 1 101 ? 2.912 -4.921 0.886 1.00 97.44 101 THR A N 1
ATOM 838 C CA . THR A 1 101 ? 3.307 -5.778 -0.236 1.00 97.44 101 THR A CA 1
ATOM 839 C C . THR A 1 101 ? 4.159 -4.973 -1.217 1.00 97.44 101 THR A C 1
ATOM 841 O O . THR A 1 101 ? 3.624 -4.112 -1.921 1.00 97.44 101 THR A O 1
ATOM 844 N N . PRO A 1 102 ? 5.478 -5.234 -1.288 1.00 96.50 102 PRO A N 1
ATOM 845 C CA . PRO A 1 102 ? 6.348 -4.567 -2.240 1.00 96.50 102 PRO A CA 1
ATOM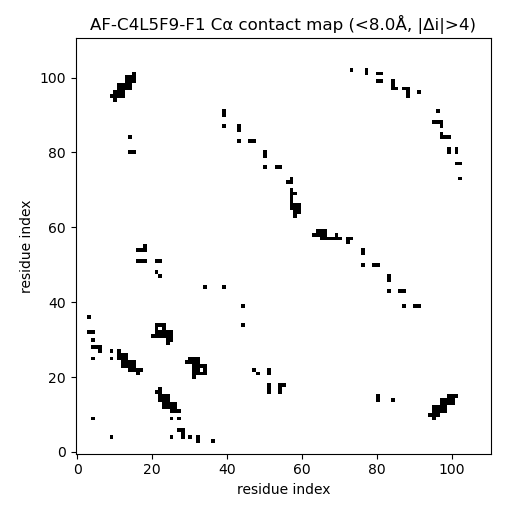 846 C C . PRO A 1 102 ? 6.144 -5.116 -3.653 1.00 96.50 102 PRO A C 1
ATOM 848 O O . PRO A 1 102 ? 5.786 -6.277 -3.858 1.00 96.50 102 PRO A O 1
ATOM 851 N N . ILE A 1 103 ? 6.486 -4.299 -4.641 1.00 93.75 103 ILE A N 1
ATOM 852 C CA . ILE A 1 103 ? 6.636 -4.732 -6.025 1.00 93.75 103 ILE A CA 1
ATOM 853 C C . ILE A 1 103 ? 7.918 -5.554 -6.151 1.00 93.75 103 ILE A C 1
ATOM 855 O O . ILE A 1 103 ? 8.994 -5.143 -5.711 1.00 93.75 103 ILE A O 1
ATOM 859 N N . THR A 1 104 ? 7.808 -6.710 -6.791 1.00 88.31 104 THR A N 1
ATOM 860 C CA . THR A 1 104 ? 8.908 -7.639 -7.058 1.00 88.31 104 THR A CA 1
ATOM 861 C C . THR A 1 104 ? 9.057 -7.885 -8.555 1.00 88.31 104 THR A C 1
ATOM 863 O O . THR A 1 104 ? 8.166 -7.573 -9.341 1.00 88.31 104 THR A O 1
ATOM 866 N N . TYR A 1 105 ? 10.179 -8.477 -8.972 1.00 74.00 105 TYR A N 1
ATOM 867 C CA . TYR A 1 105 ? 10.397 -8.825 -10.380 1.00 74.00 105 TYR A CA 1
ATOM 868 C C . TYR A 1 105 ? 9.309 -9.760 -10.942 1.00 74.00 105 TYR A C 1
ATOM 870 O O . TYR A 1 105 ? 8.930 -9.656 -12.108 1.00 74.00 105 TYR A O 1
ATOM 878 N N . ASP A 1 106 ? 8.747 -10.628 -10.097 1.00 75.62 106 ASP A N 1
ATOM 879 C CA . ASP A 1 106 ? 7.678 -11.557 -10.475 1.00 75.62 106 ASP A CA 1
ATOM 880 C C . ASP A 1 106 ? 6.377 -10.836 -10.862 1.00 75.62 106 ASP A C 1
ATOM 882 O O . ASP A 1 106 ? 5.552 -11.395 -11.586 1.00 75.62 106 ASP A O 1
ATOM 886 N N . ASN A 1 107 ? 6.194 -9.581 -10.436 1.00 75.81 107 ASN A N 1
ATOM 887 C CA . ASN A 1 107 ? 5.073 -8.746 -10.866 1.00 75.81 107 ASN A CA 1
ATOM 888 C C . ASN A 1 107 ? 5.162 -8.358 -12.354 1.00 75.81 107 ASN A C 1
ATOM 890 O O . ASN A 1 107 ? 4.152 -7.959 -12.920 1.00 75.81 107 ASN A O 1
ATOM 894 N N . PHE A 1 108 ? 6.328 -8.503 -12.994 1.00 69.19 108 PHE A N 1
ATOM 895 C CA . PHE A 1 108 ? 6.550 -8.152 -14.406 1.00 69.19 108 PHE A CA 1
ATOM 896 C C . PHE A 1 108 ? 6.550 -9.354 -15.354 1.00 69.19 108 PHE A C 1
ATOM 898 O O . PHE A 1 108 ? 6.651 -9.176 -16.562 1.00 69.19 108 PHE A O 1
ATOM 905 N N . THR A 1 109 ? 6.482 -10.580 -14.830 1.00 56.59 109 THR A N 1
ATOM 906 C CA . THR A 1 109 ? 6.616 -11.814 -15.631 1.00 56.59 109 THR A CA 1
ATOM 907 C C . THR A 1 109 ? 5.353 -12.673 -15.651 1.00 56.59 109 THR A C 1
ATOM 909 O O . THR A 1 109 ? 5.329 -13.718 -16.300 1.00 56.59 109 THR A O 1
ATOM 912 N N . LYS A 1 110 ? 4.285 -12.243 -14.969 1.00 47.38 110 LYS A N 1
ATOM 913 C CA . LYS A 1 110 ? 2.974 -12.895 -15.040 1.00 47.38 110 LYS A CA 1
ATOM 914 C C . LYS A 1 110 ? 2.172 -12.337 -16.216 1.00 47.38 110 LYS A C 1
ATOM 916 O O . LYS A 1 110 ? 1.430 -11.373 -16.064 1.00 47.38 110 LYS A O 1
ATOM 921 N N . SER A 1 111 ? 2.342 -12.990 -17.362 1.00 40.25 111 SER A N 1
ATOM 922 C CA . SER A 1 111 ? 1.506 -12.914 -18.569 1.00 40.25 111 SER A CA 1
ATOM 923 C C . SER A 1 111 ? 0.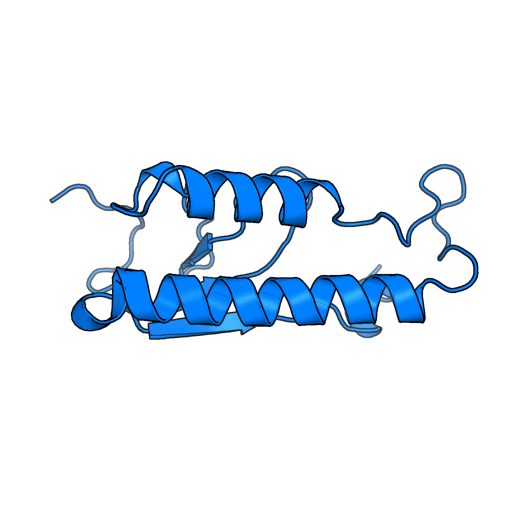855 -14.261 -18.845 1.00 40.25 111 SER A C 1
ATOM 925 O O . SER A 1 111 ? 1.613 -15.260 -18.801 1.00 40.25 111 SER A O 1
#

Nearest PDB structures (foldseek):
  6irw-assembly1_A  TM=6.121E-01  e=1.594E+00  Homo sapiens
  6irw-assembly2_B  TM=6.036E-01  e=4.265E+00  Homo sapiens

Solvent-accessible surface area (backbone atoms only — not comparable to full-atom values): 6767 Å² total; per-residue (Å²): 130,89,75,90,59,94,58,93,77,75,40,45,36,31,38,40,74,48,92,95,50,54,43,37,25,35,66,83,80,62,48,76,36,62,70,82,79,50,92,65,57,71,65,60,52,49,54,50,54,57,56,40,72,53,64,61,77,34,45,36,82,91,74,79,37,76,36,91,67,26,66,59,50,49,52,53,51,34,54,49,49,45,56,50,41,54,54,48,29,68,68,36,57,92,66,36,48,65,45,69,56,68,84,54,76,70,75,78,69,78,124

Secondary structure (DSSP, 8-state):
---SSS-TT--EEEE---TTS-SEEETTT--EE-GGGS---HHHHHHHHHHHHTTTTTEETTTTEEPTTHHHHHHHHHHHHHHHHHHHHHHHTTT-EEEE----GGGGT--

Radius of gyration: 14.81 Å; Cα contacts (8 Å, |Δi|>4): 136; chains: 1; bounding box: 38×28×44 Å

pLDDT: mean 91.75, std 10.54, range [40.25, 98.75]

Mean predicted aligned error: 4.11 Å

Foldseek 3Di:
DDDQDPDPQQAEWEQPADPPAQRTARPPPRDGGDPVVDPDDPVLVVLSVVLSVCPCVQAPPVVRDGHVPSVVSQVVSQVSSVVSQVVVCVRQVVRHDYHYDGDDPVVSVDD